Protein AF-A0A257TRI5-F1 (afdb_monomer_lite)

Secondary structure (DSSP, 8-state):
--HHHHHHHHHHHHHHHHHHHHHSS-HHHHHHHHHHHHHHHHHHHHHHHHHHHTT---HHHHHHHHHHHHHHHHHHHHHHHHTTSS-HHHHHHHHT-

Sequence (97 aa):
MTLPNQLTILRILLTPIFVALFISERLILKQVSVLVFAIAALTDWYDGWVARKLGKVTRWGIFLDPLADKVLTSAAFIAFAWLGLVQWWMVWVIVVR

Radius of gyration: 14.69 Å; chains: 1; bounding box: 34×18×42 Å

Structure (mmCIF, N/CA/C/O backbone):
data_AF-A0A257TRI5-F1
#
_entry.id   AF-A0A257TRI5-F1
#
loop_
_atom_site.group_PDB
_atom_site.id
_atom_site.type_symbol
_atom_site.label_atom_id
_atom_site.label_alt_id
_atom_site.label_comp_id
_atom_site.label_asym_id
_atom_site.label_entity_id
_atom_site.label_seq_id
_atom_site.pdbx_PDB_ins_code
_atom_site.Cartn_x
_atom_site.Cartn_y
_atom_site.Cartn_z
_atom_site.occupancy
_atom_site.B_iso_or_equiv
_atom_site.auth_seq_id
_atom_site.auth_comp_id
_atom_site.auth_asym_id
_atom_site.auth_atom_id
_atom_site.pdbx_PDB_model_num
ATOM 1 N N . MET A 1 1 ? -5.193 11.919 18.911 1.00 52.28 1 MET A N 1
ATOM 2 C CA . MET A 1 1 ? -4.997 10.904 17.852 1.00 52.28 1 MET A CA 1
ATOM 3 C C . MET A 1 1 ? -4.796 9.558 18.522 1.00 52.28 1 MET A C 1
ATOM 5 O O . MET A 1 1 ? -4.086 9.506 19.518 1.00 52.28 1 MET A O 1
ATOM 9 N N . THR A 1 2 ? -5.475 8.507 18.072 1.00 66.56 2 THR A N 1
ATOM 10 C CA . THR A 1 2 ? -5.310 7.154 18.624 1.00 66.56 2 THR A CA 1
ATOM 11 C C . THR A 1 2 ? -4.125 6.457 17.939 1.00 66.56 2 THR A C 1
ATOM 13 O O . THR A 1 2 ? -3.831 6.759 16.784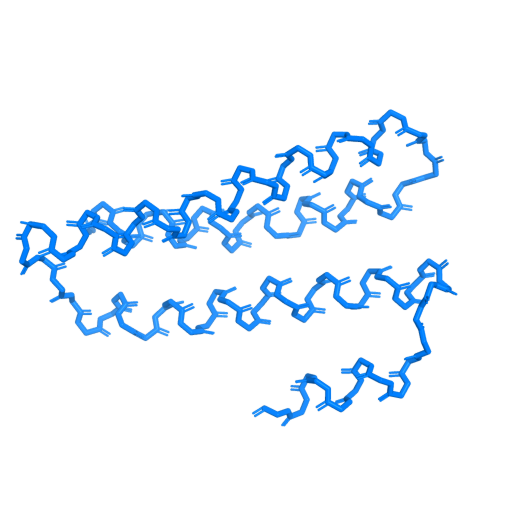 1.00 66.56 2 THR A O 1
ATOM 16 N N . LEU A 1 3 ? -3.442 5.541 18.640 1.00 67.06 3 LEU A N 1
ATOM 17 C CA . LEU A 1 3 ? -2.326 4.750 18.086 1.00 67.06 3 LEU A CA 1
ATOM 18 C C . LEU A 1 3 ? -2.652 4.088 16.726 1.00 67.06 3 LEU A C 1
ATOM 20 O O . LEU A 1 3 ? -1.814 4.177 15.835 1.00 67.06 3 LEU A O 1
ATOM 24 N N . PRO A 1 4 ? -3.859 3.523 16.503 1.00 65.12 4 PRO A N 1
ATOM 25 C CA . PRO A 1 4 ? -4.234 2.963 15.205 1.00 65.12 4 PRO A CA 1
ATOM 26 C C . PRO A 1 4 ? -4.221 3.999 14.077 1.00 65.12 4 PRO A C 1
ATOM 28 O O . PRO A 1 4 ? -3.612 3.763 13.048 1.00 65.12 4 PRO A O 1
ATOM 31 N N . ASN A 1 5 ? -4.768 5.203 14.299 1.00 68.69 5 ASN A N 1
ATOM 32 C CA . ASN A 1 5 ? -4.772 6.253 13.271 1.00 68.69 5 ASN A CA 1
ATOM 33 C C . ASN A 1 5 ? -3.359 6.678 12.846 1.00 68.69 5 ASN A C 1
ATOM 35 O O . ASN A 1 5 ? -3.153 7.044 11.693 1.00 68.69 5 ASN A O 1
ATOM 39 N N . GLN A 1 6 ? -2.393 6.683 13.769 1.00 73.88 6 GLN A N 1
ATOM 40 C CA . GLN A 1 6 ? -1.006 7.023 13.435 1.00 73.88 6 GLN A CA 1
ATOM 41 C C . GLN A 1 6 ? -0.364 5.950 12.549 1.00 73.88 6 GLN A C 1
ATOM 43 O O . GLN A 1 6 ? 0.376 6.291 11.630 1.00 73.88 6 GLN A O 1
ATOM 48 N N . LEU A 1 7 ? -0.689 4.678 12.788 1.00 71.00 7 LEU A N 1
ATOM 49 C CA . LEU A 1 7 ? -0.222 3.539 11.997 1.00 71.00 7 LEU A CA 1
ATOM 50 C C . LEU A 1 7 ? -0.845 3.544 10.590 1.00 71.00 7 LEU A C 1
ATOM 52 O O . LEU A 1 7 ? -0.126 3.380 9.604 1.00 71.00 7 LEU A O 1
ATOM 56 N N . THR A 1 8 ? -2.135 3.872 10.467 1.00 74.94 8 THR A N 1
ATOM 57 C CA . THR A 1 8 ? -2.801 4.033 9.165 1.00 74.94 8 THR A CA 1
ATOM 58 C C . THR A 1 8 ? -2.200 5.190 8.352 1.00 74.94 8 THR A C 1
ATOM 60 O O . THR A 1 8 ? -1.923 5.041 7.163 1.00 74.94 8 THR A O 1
ATOM 63 N N . ILE A 1 9 ? -1.921 6.340 8.985 1.00 76.38 9 ILE A N 1
ATOM 64 C CA . ILE A 1 9 ? -1.257 7.483 8.327 1.00 76.38 9 ILE A CA 1
ATOM 65 C C . ILE A 1 9 ? 0.165 7.113 7.893 1.00 76.38 9 ILE A C 1
ATOM 67 O O . ILE A 1 9 ? 0.571 7.435 6.776 1.00 76.38 9 ILE A O 1
ATOM 71 N N . LEU A 1 10 ? 0.911 6.409 8.750 1.00 80.25 10 LEU A N 1
ATOM 72 C CA . LEU A 1 10 ? 2.246 5.919 8.421 1.00 80.25 10 LEU A CA 1
ATOM 73 C C . LEU A 1 10 ? 2.208 5.027 7.174 1.00 80.25 10 LEU A C 1
ATOM 75 O O . LEU A 1 10 ? 3.038 5.191 6.288 1.00 80.25 10 LEU A O 1
ATOM 79 N N . ARG A 1 11 ? 1.216 4.139 7.058 1.00 78.88 11 ARG A N 1
ATOM 80 C CA . ARG A 1 11 ? 1.029 3.255 5.897 1.00 78.88 11 ARG A CA 1
ATOM 81 C C . ARG A 1 11 ? 0.785 4.027 4.603 1.00 78.88 11 ARG A C 1
ATOM 83 O O . ARG A 1 11 ? 1.417 3.742 3.584 1.00 78.88 11 ARG A O 1
ATOM 90 N N . ILE A 1 12 ? -0.083 5.037 4.652 1.00 80.31 12 ILE A N 1
ATOM 91 C CA . ILE A 1 12 ? -0.342 5.926 3.512 1.00 80.31 12 ILE A CA 1
ATOM 92 C C . ILE A 1 12 ? 0.951 6.633 3.088 1.00 80.31 12 ILE A C 1
ATOM 94 O O . ILE A 1 12 ? 1.199 6.767 1.895 1.00 80.31 12 ILE A O 1
ATOM 98 N N . LEU A 1 13 ? 1.804 7.026 4.040 1.00 82.75 13 LEU A N 1
ATOM 99 C CA . LEU A 1 13 ? 3.091 7.666 3.756 1.00 82.75 13 LEU A CA 1
ATOM 100 C C . LEU A 1 13 ? 4.156 6.684 3.230 1.00 82.75 13 LEU A C 1
ATOM 102 O O . LEU A 1 13 ? 4.957 7.039 2.368 1.00 82.75 13 LEU A O 1
ATOM 106 N N . LEU A 1 14 ? 4.162 5.444 3.726 1.00 81.12 14 LEU A N 1
ATOM 107 C CA . LEU A 1 14 ? 5.074 4.380 3.295 1.00 81.12 14 LEU A CA 1
ATOM 108 C C . LEU A 1 14 ? 4.744 3.862 1.891 1.00 81.12 14 LEU A C 1
ATOM 110 O O . LEU A 1 14 ? 5.642 3.419 1.182 1.00 81.12 14 LEU A O 1
ATOM 114 N N . THR A 1 15 ? 3.484 3.952 1.467 1.00 83.62 15 THR A N 1
ATOM 115 C CA . THR A 1 15 ? 3.023 3.513 0.141 1.00 83.62 15 THR A CA 1
ATOM 116 C C . THR A 1 15 ? 3.774 4.188 -1.025 1.00 83.62 15 THR A C 1
ATOM 118 O O . THR A 1 15 ? 4.350 3.471 -1.846 1.00 83.62 15 THR A O 1
ATOM 121 N N . PRO A 1 16 ? 3.843 5.531 -1.138 1.00 82.25 16 PRO A N 1
ATOM 122 C CA . PRO A 1 16 ? 4.597 6.184 -2.207 1.00 82.25 16 PRO A CA 1
ATOM 123 C C . PRO A 1 16 ? 6.106 5.935 -2.099 1.00 82.25 16 PRO A C 1
ATOM 125 O O . PRO A 1 16 ? 6.773 5.841 -3.125 1.00 82.25 16 PRO A O 1
ATOM 128 N N . ILE A 1 17 ? 6.645 5.766 -0.884 1.00 84.94 17 ILE A N 1
ATOM 129 C CA . ILE A 1 17 ? 8.056 5.401 -0.673 1.00 84.94 17 ILE A CA 1
ATOM 130 C C . ILE A 1 17 ? 8.330 4.009 -1.250 1.00 84.94 17 ILE A C 1
ATOM 132 O O . ILE A 1 17 ? 9.297 3.826 -1.987 1.00 84.94 17 ILE A O 1
ATOM 136 N N . PHE A 1 18 ? 7.458 3.040 -0.968 1.00 86.06 18 PHE A N 1
ATOM 137 C CA . PHE A 1 18 ? 7.520 1.704 -1.551 1.00 86.06 18 PHE A CA 1
ATOM 138 C C . PHE A 1 18 ? 7.512 1.765 -3.084 1.00 86.06 18 PHE A C 1
ATOM 140 O O . PHE A 1 18 ? 8.405 1.198 -3.709 1.00 86.06 18 PHE A O 1
ATOM 147 N N . VAL A 1 19 ? 6.565 2.493 -3.686 1.00 84.88 19 VAL A N 1
ATOM 148 C CA . VAL A 1 19 ? 6.468 2.617 -5.150 1.00 84.88 19 VAL A CA 1
ATOM 149 C C . VAL A 1 19 ? 7.723 3.254 -5.746 1.00 84.88 19 VAL A C 1
ATOM 151 O O . VAL A 1 19 ? 8.268 2.735 -6.719 1.00 84.88 19 VAL A O 1
ATOM 154 N N . ALA A 1 20 ? 8.222 4.335 -5.145 1.00 84.69 20 ALA A N 1
ATOM 155 C CA . ALA A 1 20 ? 9.431 5.011 -5.607 1.00 84.69 20 ALA A CA 1
ATOM 156 C C . ALA A 1 20 ? 10.663 4.089 -5.565 1.00 84.69 20 ALA A C 1
ATOM 158 O O . ALA A 1 20 ? 11.467 4.079 -6.497 1.00 84.69 20 ALA A O 1
ATOM 159 N N . LEU A 1 21 ? 10.794 3.281 -4.508 1.00 84.69 21 LEU A N 1
ATOM 160 C CA . LEU A 1 21 ? 11.873 2.301 -4.381 1.00 84.69 21 LEU A CA 1
ATOM 161 C C . LEU A 1 21 ? 11.715 1.136 -5.368 1.00 84.69 21 LEU A C 1
ATOM 163 O O . LEU A 1 21 ? 12.706 0.684 -5.940 1.00 84.69 21 LEU A O 1
ATOM 167 N N . PHE A 1 22 ? 10.485 0.669 -5.589 1.00 84.38 22 PHE A N 1
ATOM 168 C CA . PHE A 1 22 ? 10.190 -0.486 -6.437 1.00 84.38 22 PHE A CA 1
ATOM 169 C C . PHE A 1 22 ? 10.373 -0.199 -7.935 1.00 84.38 22 PHE A C 1
ATOM 171 O O . PHE A 1 22 ? 10.846 -1.063 -8.675 1.00 84.38 22 PHE A O 1
ATOM 178 N N . ILE A 1 23 ? 10.063 1.025 -8.380 1.00 84.31 23 ILE A N 1
ATOM 179 C CA . ILE A 1 23 ? 10.276 1.468 -9.770 1.00 84.31 23 ILE A CA 1
ATOM 180 C C . ILE A 1 23 ? 11.771 1.637 -10.091 1.00 84.31 23 ILE A C 1
ATOM 182 O O . ILE A 1 23 ? 12.161 1.612 -11.257 1.00 84.31 23 ILE A O 1
ATOM 186 N N . SER A 1 24 ? 12.633 1.770 -9.081 1.00 85.44 24 SER A N 1
ATOM 187 C CA . SER A 1 24 ? 14.066 1.945 -9.304 1.00 85.44 24 SER A CA 1
ATOM 188 C C . SER A 1 24 ? 14.704 0.747 -10.019 1.00 85.44 24 SER A C 1
ATOM 190 O O . SER A 1 24 ? 14.420 -0.409 -9.712 1.00 85.44 24 SER A O 1
ATOM 192 N N . GLU A 1 25 ? 15.634 1.006 -10.940 1.00 79.56 25 GLU A N 1
ATOM 193 C CA . GLU A 1 25 ? 16.329 -0.040 -11.706 1.00 79.56 25 GLU A CA 1
ATOM 194 C C . GLU A 1 25 ? 17.343 -0.839 -10.870 1.00 79.56 25 GLU A C 1
ATOM 196 O O . GLU A 1 25 ? 17.728 -1.950 -11.237 1.00 79.56 25 GLU A O 1
ATOM 201 N N . ARG A 1 26 ? 17.770 -0.312 -9.714 1.00 87.56 26 ARG A N 1
ATOM 202 C CA . ARG A 1 26 ? 18.763 -0.978 -8.861 1.00 87.56 26 ARG A CA 1
ATOM 203 C C . ARG A 1 26 ? 18.134 -2.152 -8.112 1.00 87.56 26 ARG A C 1
ATOM 205 O O . ARG A 1 26 ? 17.220 -1.963 -7.312 1.00 87.56 26 ARG A O 1
ATOM 212 N N . LEU A 1 27 ? 18.711 -3.346 -8.267 1.00 85.06 27 LEU A N 1
ATOM 213 C CA . LEU A 1 27 ? 18.253 -4.569 -7.590 1.00 85.06 27 LEU A CA 1
ATOM 214 C C . LEU A 1 27 ? 18.164 -4.412 -6.061 1.00 85.06 27 LEU A C 1
ATOM 216 O O . LEU A 1 27 ? 17.197 -4.862 -5.452 1.00 85.06 27 LEU A O 1
ATOM 220 N N . ILE A 1 28 ? 19.132 -3.716 -5.458 1.00 88.56 28 ILE A N 1
ATOM 221 C CA . ILE A 1 28 ? 19.162 -3.440 -4.013 1.00 88.56 28 ILE A CA 1
ATOM 222 C C . ILE A 1 28 ? 17.925 -2.634 -3.587 1.00 88.56 28 ILE A C 1
ATOM 224 O O . ILE A 1 28 ? 17.290 -2.961 -2.590 1.00 88.56 28 ILE A O 1
ATOM 228 N N . LEU A 1 29 ? 17.537 -1.611 -4.357 1.00 85.31 29 LEU A N 1
ATOM 229 C CA . LE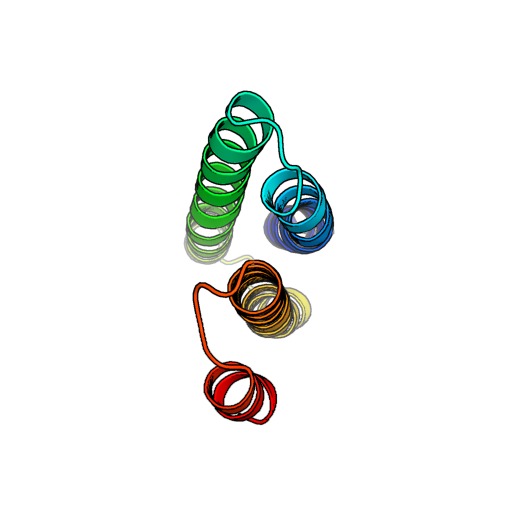U A 1 29 ? 16.376 -0.774 -4.034 1.00 85.31 29 LEU A CA 1
ATOM 230 C C . LEU A 1 29 ? 15.062 -1.549 -4.183 1.00 85.31 29 LEU A C 1
ATOM 232 O O . LEU A 1 29 ? 14.180 -1.414 -3.336 1.00 85.31 29 LEU A O 1
ATOM 236 N N . LYS A 1 30 ? 14.973 -2.452 -5.169 1.00 83.31 30 LYS A N 1
ATOM 237 C CA . LYS A 1 30 ? 13.842 -3.383 -5.286 1.00 83.31 30 LYS A CA 1
ATOM 238 C C . LYS A 1 30 ? 13.751 -4.328 -4.086 1.00 83.31 30 LYS A C 1
ATOM 240 O O . LYS A 1 30 ? 12.667 -4.494 -3.538 1.00 83.31 30 LYS A O 1
ATOM 245 N N . GLN A 1 31 ? 14.858 -4.895 -3.610 1.00 86.69 31 GLN A N 1
ATOM 246 C CA . GLN A 1 31 ? 14.845 -5.741 -2.407 1.00 86.69 31 GLN A CA 1
ATOM 247 C C . GLN A 1 31 ? 14.410 -4.960 -1.159 1.00 86.69 31 GLN A C 1
ATOM 249 O O . GLN A 1 31 ? 13.579 -5.439 -0.387 1.00 86.69 31 GLN A O 1
ATOM 254 N N . VAL A 1 32 ? 14.902 -3.727 -0.997 1.00 87.88 32 VAL A N 1
ATOM 255 C CA . VAL A 1 32 ? 14.482 -2.839 0.098 1.00 87.88 32 VAL A CA 1
ATOM 256 C C . VAL A 1 32 ? 12.992 -2.505 -0.001 1.00 87.88 32 VAL A C 1
ATOM 258 O O . VAL A 1 32 ? 12.312 -2.509 1.020 1.00 87.88 32 VAL A O 1
ATOM 261 N N . SER A 1 33 ? 12.446 -2.286 -1.203 1.00 85.62 33 SER A N 1
ATOM 262 C CA . SER A 1 33 ? 11.007 -2.030 -1.368 1.00 85.62 33 SER A CA 1
ATOM 263 C C . SER A 1 33 ? 10.139 -3.199 -0.893 1.00 85.62 33 SER A C 1
ATOM 265 O O . SER A 1 33 ? 9.125 -2.964 -0.244 1.00 85.62 33 SER A O 1
ATOM 267 N N . VAL A 1 34 ? 10.559 -4.451 -1.112 1.00 84.81 34 VAL A N 1
ATOM 268 C CA . VAL A 1 34 ? 9.840 -5.630 -0.598 1.00 84.81 34 VAL A CA 1
ATOM 269 C C . VAL A 1 34 ? 9.842 -5.632 0.930 1.00 84.81 34 VAL A C 1
ATOM 271 O O . VAL A 1 34 ? 8.824 -5.929 1.551 1.00 84.81 34 VAL A O 1
ATOM 274 N N . LEU A 1 35 ? 10.961 -5.243 1.542 1.00 88.12 35 LEU A N 1
ATOM 275 C CA . LEU A 1 35 ? 11.078 -5.141 2.994 1.00 88.12 35 LEU A CA 1
ATOM 276 C C . LEU A 1 35 ? 10.177 -4.030 3.559 1.00 88.12 35 LEU A C 1
ATOM 278 O O . LEU A 1 35 ? 9.471 -4.247 4.541 1.00 88.12 35 LEU A O 1
ATOM 282 N N . VAL A 1 36 ? 10.138 -2.865 2.903 1.00 85.94 36 VAL A N 1
ATOM 283 C CA . VAL A 1 36 ? 9.237 -1.752 3.255 1.00 85.94 36 VAL A CA 1
ATOM 284 C C . VAL A 1 36 ? 7.773 -2.166 3.113 1.00 85.94 36 VAL A C 1
ATOM 286 O O . VAL A 1 36 ? 6.975 -1.891 4.006 1.00 85.94 36 VAL A O 1
ATOM 289 N N . PHE A 1 37 ? 7.424 -2.867 2.034 1.00 83.88 37 PHE A N 1
ATOM 290 C CA . PHE A 1 37 ? 6.079 -3.394 1.818 1.00 83.88 37 PHE A CA 1
ATOM 291 C C . PHE A 1 37 ? 5.677 -4.389 2.913 1.00 83.88 37 PHE A C 1
ATOM 293 O O . PHE A 1 37 ? 4.590 -4.278 3.475 1.00 83.88 37 PHE A O 1
ATOM 300 N N . ALA A 1 38 ? 6.570 -5.314 3.274 1.00 85.69 38 ALA A N 1
ATOM 301 C CA . ALA A 1 38 ? 6.328 -6.272 4.348 1.00 85.69 38 ALA A CA 1
ATOM 302 C C . ALA A 1 38 ? 6.095 -5.572 5.697 1.00 85.69 38 ALA A C 1
ATOM 304 O O . ALA A 1 38 ? 5.159 -5.918 6.416 1.00 85.69 38 ALA A O 1
ATOM 305 N N . ILE A 1 39 ? 6.894 -4.549 6.022 1.00 85.06 39 ILE A N 1
ATOM 306 C CA . ILE A 1 39 ? 6.703 -3.742 7.235 1.00 85.06 39 ILE A CA 1
ATOM 307 C C . ILE A 1 39 ? 5.352 -3.021 7.189 1.00 85.06 39 ILE A C 1
ATOM 309 O O . ILE A 1 39 ? 4.607 -3.065 8.167 1.00 85.06 39 ILE A O 1
ATOM 313 N N . ALA A 1 40 ? 4.999 -2.398 6.063 1.00 81.25 40 ALA A N 1
ATOM 314 C CA . ALA A 1 40 ? 3.726 -1.696 5.909 1.00 81.25 40 ALA A CA 1
ATOM 315 C C . ALA A 1 40 ? 2.521 -2.637 6.099 1.00 81.25 40 ALA A C 1
ATOM 317 O O . ALA A 1 40 ? 1.586 -2.288 6.818 1.00 81.25 40 ALA A O 1
ATOM 318 N N . ALA A 1 41 ? 2.573 -3.847 5.534 1.00 80.19 41 ALA A N 1
ATOM 319 C CA . ALA A 1 41 ? 1.532 -4.863 5.691 1.00 80.19 41 ALA A CA 1
ATOM 320 C C . ALA A 1 41 ? 1.433 -5.396 7.133 1.00 80.19 41 ALA A C 1
ATOM 322 O O . ALA A 1 41 ? 0.340 -5.562 7.668 1.00 80.19 41 ALA A O 1
ATOM 323 N N . LEU A 1 42 ? 2.567 -5.617 7.807 1.00 82.56 42 LEU A N 1
ATOM 324 C CA . LEU A 1 42 ? 2.572 -6.001 9.225 1.00 82.56 42 LEU A CA 1
ATOM 325 C C . LEU A 1 42 ? 1.986 -4.905 10.123 1.00 82.56 42 LEU A C 1
ATOM 327 O O . LEU A 1 42 ? 1.352 -5.206 11.134 1.00 82.56 42 LEU A O 1
ATOM 331 N N . THR A 1 43 ? 2.181 -3.642 9.745 1.00 79.31 43 THR A N 1
ATOM 332 C CA . THR A 1 43 ? 1.678 -2.481 10.484 1.00 79.31 43 THR A CA 1
ATOM 333 C C . THR A 1 43 ? 0.141 -2.417 10.456 1.00 79.31 43 THR A C 1
ATOM 335 O O . THR A 1 43 ? -0.452 -2.146 11.497 1.00 79.31 43 THR A O 1
ATOM 338 N N . ASP A 1 44 ? -0.491 -2.753 9.323 1.00 75.00 44 ASP A N 1
ATOM 339 C CA . ASP A 1 44 ? -1.956 -2.898 9.175 1.00 75.00 44 ASP A CA 1
ATOM 340 C C . ASP A 1 44 ? -2.526 -4.025 10.045 1.00 75.00 44 ASP A C 1
ATOM 342 O O . ASP A 1 44 ? -3.499 -3.874 10.779 1.00 75.00 44 ASP A O 1
ATOM 346 N N . TRP A 1 45 ? -1.875 -5.186 10.052 1.00 74.00 45 TRP A N 1
ATOM 347 C CA . TRP A 1 45 ? -2.356 -6.259 10.916 1.00 74.00 45 TRP A CA 1
ATOM 348 C C . TRP A 1 45 ? -2.262 -5.877 12.404 1.00 74.00 45 TRP A C 1
ATOM 350 O O . TRP A 1 45 ? -3.154 -6.189 13.206 1.00 74.00 45 TRP A O 1
ATOM 360 N N . TYR A 1 46 ? -1.188 -5.174 12.772 1.00 78.56 46 TYR A N 1
ATOM 361 C CA . TYR A 1 46 ? -0.949 -4.746 14.141 1.00 78.56 46 TYR A CA 1
ATOM 362 C C . TYR A 1 46 ? -1.920 -3.649 14.597 1.00 78.56 46 TYR A C 1
ATOM 364 O O . TYR A 1 46 ? -2.437 -3.737 15.714 1.00 78.56 46 TYR A O 1
ATOM 372 N N . ASP A 1 47 ? -2.221 -2.645 13.769 1.00 72.62 47 ASP A N 1
ATOM 373 C CA . ASP A 1 47 ? -3.140 -1.567 14.150 1.00 72.62 47 ASP A CA 1
ATOM 374 C C . ASP A 1 47 ? -4.581 -2.067 14.358 1.00 72.62 47 ASP A C 1
ATOM 376 O O . ASP A 1 47 ? -5.195 -1.741 15.384 1.00 72.62 47 ASP A O 1
ATOM 380 N N . GLY A 1 48 ? -5.065 -2.972 13.504 1.00 71.25 48 GLY A N 1
ATOM 381 C CA . GLY A 1 48 ? -6.357 -3.636 13.647 1.00 71.25 48 GLY A CA 1
ATOM 382 C C . GLY A 1 48 ? -6.415 -4.592 14.843 1.00 71.25 48 GLY A C 1
ATOM 383 O O . GLY A 1 48 ? -7.465 -4.753 15.480 1.00 71.25 48 GLY A O 1
ATOM 384 N N . TRP A 1 49 ? -5.298 -5.230 15.208 1.00 75.56 49 TRP A N 1
ATOM 385 C CA . TRP A 1 49 ? -5.212 -6.032 16.434 1.00 75.56 49 TRP A CA 1
ATOM 386 C C . TRP A 1 49 ? -5.247 -5.157 17.694 1.00 75.56 49 TRP A C 1
ATOM 388 O O . TRP A 1 49 ? -6.032 -5.421 18.610 1.00 75.56 49 TRP A O 1
ATOM 398 N N . VAL A 1 50 ? -4.462 -4.076 17.727 1.00 74.56 50 VAL A N 1
ATOM 399 C CA . VAL A 1 50 ? -4.411 -3.124 18.848 1.00 74.56 50 VAL A CA 1
ATOM 400 C C . VAL A 1 50 ? -5.756 -2.419 19.038 1.00 74.56 50 VAL A C 1
ATOM 402 O O . VAL A 1 50 ? -6.225 -2.296 20.173 1.00 74.56 50 VAL A O 1
ATOM 405 N N . ALA A 1 51 ? -6.414 -1.999 17.954 1.00 71.69 51 ALA A N 1
ATOM 406 C CA . ALA A 1 51 ? -7.727 -1.359 18.002 1.00 71.69 51 ALA A CA 1
ATOM 407 C C . ALA A 1 51 ? -8.796 -2.277 18.616 1.00 71.69 51 ALA A C 1
ATOM 409 O O . ALA A 1 51 ? -9.556 -1.835 19.483 1.00 71.69 51 ALA A O 1
ATOM 410 N N . ARG A 1 52 ? -8.812 -3.561 18.224 1.00 74.94 52 ARG A N 1
ATOM 411 C CA . ARG A 1 52 ? -9.726 -4.576 18.775 1.00 74.94 52 ARG A CA 1
ATOM 412 C C . ARG A 1 52 ? -9.435 -4.878 20.241 1.00 74.94 52 ARG A C 1
ATOM 414 O O . ARG A 1 52 ? -10.359 -4.922 21.045 1.00 74.94 52 ARG A O 1
ATOM 421 N N . LYS A 1 53 ? -8.159 -5.036 20.604 1.00 74.00 53 LYS A N 1
ATOM 422 C CA . LYS A 1 53 ? -7.751 -5.386 21.972 1.00 74.00 53 LYS A CA 1
ATOM 423 C C . LYS A 1 53 ? -7.991 -4.258 22.978 1.00 74.00 53 LYS A C 1
ATOM 425 O O . LYS A 1 53 ? -8.332 -4.528 24.123 1.00 74.00 53 LYS A O 1
ATOM 430 N N . LEU A 1 54 ? -7.814 -3.002 22.566 1.00 73.12 54 LEU A N 1
ATOM 431 C CA . LEU A 1 54 ? -8.000 -1.836 23.437 1.00 73.12 54 LEU A CA 1
ATOM 432 C C . LEU A 1 54 ? -9.441 -1.304 23.453 1.00 73.12 54 LEU A C 1
ATOM 434 O O . LEU A 1 54 ? -9.703 -0.334 24.160 1.00 73.12 54 LEU A O 1
ATOM 438 N N . GLY A 1 55 ? -10.353 -1.862 22.645 1.00 65.88 55 GLY A N 1
ATOM 439 C CA . GLY A 1 55 ? -11.714 -1.334 22.480 1.00 65.88 55 GLY A CA 1
ATOM 440 C C . GLY A 1 55 ? -11.756 0.097 21.921 1.00 65.88 55 GLY A C 1
ATOM 441 O O . GLY A 1 55 ? -12.789 0.758 21.974 1.00 65.88 55 GLY A O 1
ATOM 442 N N . LYS A 1 56 ? -10.635 0.601 21.385 1.00 66.12 56 LYS A N 1
ATOM 443 C CA . LYS A 1 56 ? -10.471 1.975 20.879 1.00 66.12 56 LYS A CA 1
ATOM 444 C C . LYS A 1 56 ? -10.775 2.048 19.387 1.00 66.12 56 LYS A C 1
ATOM 446 O O . LYS A 1 56 ? -9.997 2.594 18.603 1.00 66.12 56 LYS A O 1
ATOM 451 N N . VAL A 1 57 ? -11.915 1.488 19.002 1.00 67.75 57 VAL A N 1
ATOM 452 C CA . VAL A 1 57 ? -12.423 1.576 17.636 1.00 67.75 57 VAL A CA 1
ATOM 453 C C . VAL A 1 57 ? -13.034 2.962 17.455 1.00 67.75 57 VAL A C 1
ATOM 455 O O . VAL A 1 57 ? -13.991 3.330 18.132 1.00 67.75 57 VAL A O 1
ATOM 458 N N . THR A 1 58 ? -12.457 3.766 16.565 1.00 73.81 58 THR A N 1
ATOM 459 C CA . THR A 1 58 ? -12.971 5.108 16.260 1.00 73.81 58 THR A CA 1
ATOM 460 C C . THR A 1 58 ? -13.632 5.104 14.888 1.00 73.81 58 THR A C 1
ATOM 462 O O . THR A 1 58 ? -13.162 4.414 13.986 1.00 73.81 58 THR A O 1
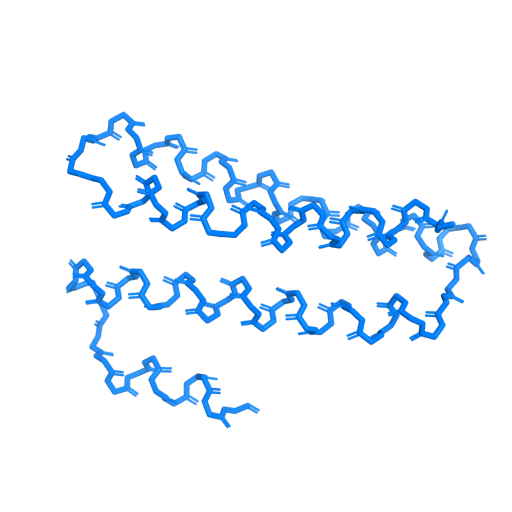ATOM 465 N N . ARG A 1 59 ? -14.693 5.905 14.697 1.00 75.31 59 ARG A N 1
ATOM 466 C CA . ARG A 1 59 ? -15.322 6.082 13.371 1.00 75.31 59 ARG A CA 1
ATOM 467 C C . ARG A 1 59 ? -14.314 6.519 12.303 1.00 75.31 59 ARG A C 1
ATOM 469 O O . ARG A 1 59 ? -14.419 6.093 11.162 1.00 75.31 59 ARG A O 1
ATOM 476 N N . TRP A 1 60 ? -13.327 7.326 12.693 1.00 70.06 60 TRP A N 1
ATOM 477 C CA . TRP A 1 60 ? -12.247 7.765 11.813 1.00 70.06 60 TRP A CA 1
ATOM 478 C C . TRP A 1 60 ? -11.317 6.626 11.398 1.00 70.06 60 TRP A C 1
ATOM 480 O O . TRP A 1 60 ? -11.032 6.504 10.215 1.00 70.06 60 TRP A O 1
ATOM 490 N N . GLY A 1 61 ? -10.887 5.773 12.331 1.00 70.88 61 GLY A N 1
ATOM 491 C CA . GLY A 1 61 ? -10.047 4.613 12.011 1.00 70.88 61 GLY A CA 1
ATOM 492 C C . GLY A 1 61 ? -10.750 3.624 11.080 1.00 70.88 61 GLY A C 1
ATOM 493 O O . GLY A 1 61 ? -10.169 3.214 10.085 1.00 70.88 61 GLY A O 1
ATOM 494 N N . ILE A 1 62 ? -12.037 3.341 11.328 1.00 74.06 62 ILE A N 1
ATOM 495 C CA . ILE A 1 62 ? -12.852 2.474 10.454 1.00 74.06 62 ILE A CA 1
ATOM 496 C C . ILE A 1 62 ? -12.934 3.025 9.021 1.00 74.06 62 ILE A C 1
ATOM 498 O O . ILE A 1 62 ? -13.014 2.254 8.073 1.00 74.06 62 ILE A O 1
ATOM 502 N N . PHE A 1 63 ? -12.939 4.348 8.851 1.00 80.12 63 PHE A N 1
ATOM 503 C CA . PHE A 1 63 ? -12.959 4.974 7.529 1.00 80.12 63 PHE A CA 1
ATOM 504 C C . PHE A 1 63 ? -11.573 5.008 6.866 1.00 80.12 63 PHE A C 1
ATOM 506 O O . PHE A 1 63 ? -11.463 4.837 5.653 1.00 80.12 63 PHE A O 1
ATOM 513 N N . LEU A 1 64 ? -10.517 5.236 7.650 1.00 76.81 64 LEU A N 1
ATOM 514 C CA . LEU A 1 64 ? -9.149 5.345 7.148 1.00 76.81 64 LEU A CA 1
ATOM 515 C C . LEU A 1 64 ? -8.553 3.994 6.742 1.00 76.81 64 LEU A C 1
ATOM 517 O O . LEU A 1 64 ? -7.769 3.974 5.800 1.00 76.81 64 LEU A O 1
ATOM 521 N N . ASP A 1 65 ? -8.923 2.892 7.395 1.00 76.69 65 ASP A N 1
ATOM 522 C CA . ASP A 1 65 ? -8.400 1.556 7.066 1.00 76.69 65 ASP A CA 1
ATOM 523 C C . ASP A 1 65 ? -8.703 1.137 5.614 1.00 76.69 65 ASP A C 1
ATOM 525 O O . ASP A 1 65 ? -7.759 0.886 4.863 1.00 76.69 65 ASP A O 1
ATOM 529 N N . PRO A 1 66 ? -9.970 1.148 5.143 1.00 78.06 66 PRO A N 1
ATOM 530 C CA . PRO A 1 66 ? -10.292 0.833 3.751 1.00 78.06 66 PRO A CA 1
ATOM 531 C C . PRO A 1 66 ? -9.659 1.812 2.758 1.00 78.06 66 PRO A C 1
ATOM 533 O O . PRO A 1 66 ? -9.328 1.436 1.635 1.00 78.06 66 PRO A O 1
ATOM 536 N N . LEU A 1 67 ? -9.497 3.079 3.157 1.00 81.25 67 LEU A N 1
ATOM 537 C CA . LEU A 1 67 ? -8.849 4.094 2.329 1.00 81.25 67 LEU A CA 1
ATOM 538 C C . LEU A 1 67 ? -7.359 3.775 2.150 1.00 81.25 67 LEU A C 1
ATOM 540 O O . LEU A 1 67 ? -6.859 3.786 1.028 1.00 81.25 67 LEU A O 1
ATOM 544 N N . ALA A 1 68 ? -6.660 3.474 3.244 1.00 80.44 68 ALA A N 1
ATOM 545 C CA . ALA A 1 68 ? -5.249 3.118 3.223 1.00 80.44 68 ALA A CA 1
ATOM 546 C C . ALA A 1 68 ? -5.008 1.818 2.452 1.00 80.44 68 ALA A C 1
ATOM 548 O O . ALA A 1 68 ? -4.054 1.748 1.678 1.00 80.44 68 ALA A O 1
ATOM 549 N N . ASP A 1 69 ? -5.890 0.828 2.604 1.00 80.81 69 ASP A N 1
ATOM 550 C CA . ASP A 1 69 ? -5.817 -0.429 1.861 1.00 80.81 69 ASP A CA 1
ATOM 551 C C . ASP A 1 69 ? -5.999 -0.212 0.349 1.00 80.81 69 ASP A C 1
ATOM 553 O O . ASP A 1 69 ? -5.168 -0.652 -0.451 1.00 80.81 69 ASP A O 1
ATOM 557 N N . LYS A 1 70 ? -7.005 0.575 -0.067 1.00 83.88 70 LYS A N 1
ATOM 558 C CA . LYS A 1 70 ? -7.187 0.945 -1.484 1.00 83.88 70 LYS A CA 1
ATOM 559 C C . LYS A 1 70 ? -5.990 1.708 -2.045 1.00 83.88 70 LYS A C 1
ATOM 561 O O . LYS A 1 70 ? -5.602 1.464 -3.186 1.00 83.88 70 LYS A O 1
ATOM 566 N N . VAL A 1 71 ? -5.395 2.617 -1.272 1.00 85.12 71 VAL A N 1
ATOM 567 C CA . VAL A 1 71 ? -4.214 3.382 -1.702 1.00 85.12 71 VAL A CA 1
ATOM 568 C C . VAL A 1 71 ? -3.006 2.462 -1.879 1.00 85.12 71 VAL A C 1
ATOM 570 O O . VAL A 1 71 ? -2.367 2.514 -2.928 1.00 85.12 71 VAL A O 1
ATOM 573 N N . LEU A 1 72 ? -2.719 1.592 -0.905 1.00 82.94 72 LEU A N 1
ATOM 574 C CA . LEU A 1 72 ? -1.589 0.66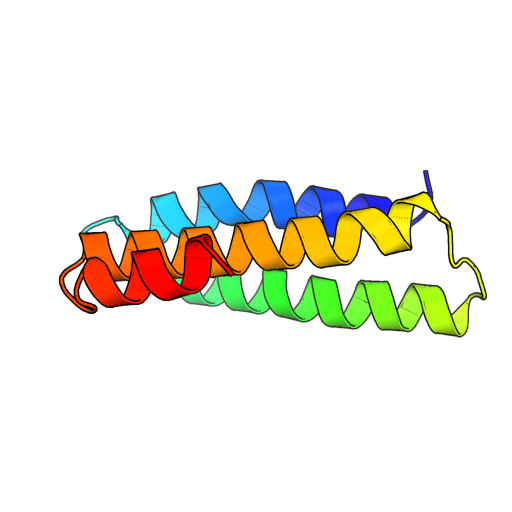2 -0.957 1.00 82.94 72 LEU A CA 1
ATOM 575 C C . LEU A 1 72 ? -1.711 -0.313 -2.132 1.00 82.94 72 LEU A C 1
ATOM 577 O O . LEU A 1 72 ? -0.781 -0.444 -2.930 1.00 82.94 72 LEU A O 1
ATOM 581 N N . THR A 1 73 ? -2.864 -0.971 -2.257 1.00 84.50 73 THR A N 1
ATOM 582 C CA . THR A 1 73 ? -3.113 -1.960 -3.313 1.00 84.50 73 THR A CA 1
ATOM 583 C C . THR A 1 73 ? -3.080 -1.317 -4.697 1.00 84.50 73 THR A C 1
ATOM 585 O O . THR A 1 73 ? -2.345 -1.788 -5.566 1.00 84.50 73 THR A O 1
ATOM 588 N N . SER A 1 74 ? -3.782 -0.198 -4.901 1.00 86.69 74 SER A N 1
ATOM 589 C CA . SER A 1 74 ? -3.784 0.517 -6.186 1.00 86.69 74 SER A CA 1
ATOM 590 C C . SER A 1 74 ? -2.381 0.971 -6.585 1.00 86.69 74 SER A C 1
ATOM 592 O O . SER A 1 74 ? -1.961 0.759 -7.721 1.00 86.69 74 SER A O 1
ATOM 594 N N . ALA A 1 75 ? -1.625 1.548 -5.648 1.00 85.94 75 ALA A N 1
ATOM 595 C CA . ALA A 1 75 ? -0.266 2.014 -5.897 1.00 85.94 75 ALA A CA 1
ATOM 596 C C . ALA A 1 75 ? 0.684 0.859 -6.262 1.00 85.94 75 ALA A C 1
ATOM 598 O O . ALA A 1 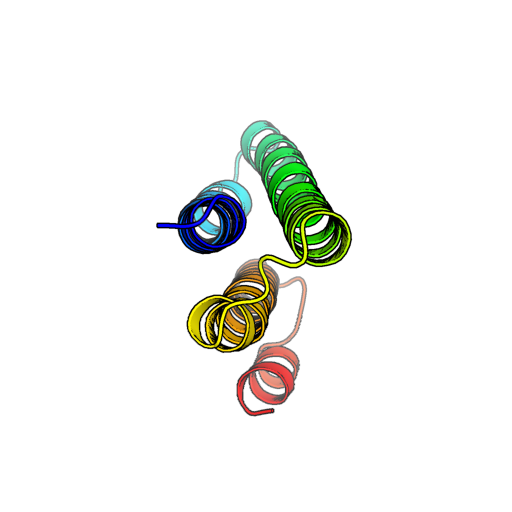75 ? 1.483 0.993 -7.191 1.00 85.94 75 ALA A O 1
ATOM 599 N N . ALA A 1 76 ? 0.560 -0.295 -5.598 1.00 84.81 76 ALA A N 1
ATOM 600 C CA . ALA A 1 76 ? 1.332 -1.490 -5.929 1.00 84.81 76 ALA A CA 1
ATOM 601 C C . ALA A 1 76 ? 1.012 -2.020 -7.336 1.00 84.81 76 ALA A C 1
ATOM 603 O O . ALA A 1 76 ? 1.927 -2.291 -8.114 1.00 84.81 76 ALA A O 1
ATOM 604 N N . PHE A 1 77 ? -0.270 -2.110 -7.703 1.00 87.06 77 PHE A N 1
ATOM 605 C CA . PHE A 1 77 ? -0.676 -2.554 -9.040 1.00 87.06 77 PHE A CA 1
ATOM 606 C C . PHE A 1 77 ? -0.220 -1.598 -10.145 1.00 87.06 77 PHE A C 1
ATOM 608 O O . PHE A 1 77 ? 0.272 -2.056 -11.177 1.00 87.06 77 PHE A O 1
ATOM 615 N N . ILE A 1 78 ? -0.314 -0.284 -9.922 1.00 86.94 78 ILE A N 1
ATOM 616 C CA . ILE A 1 78 ? 0.211 0.722 -10.855 1.00 86.94 78 ILE A CA 1
ATOM 617 C C . ILE A 1 78 ? 1.721 0.538 -11.040 1.00 86.94 78 ILE A C 1
ATOM 619 O O . ILE A 1 78 ? 2.204 0.540 -12.171 1.00 86.94 78 ILE A O 1
ATOM 623 N N . ALA A 1 79 ? 2.467 0.316 -9.954 1.00 85.75 79 ALA A N 1
ATOM 624 C CA . ALA A 1 79 ? 3.905 0.085 -10.032 1.00 85.75 79 ALA A CA 1
ATOM 625 C C . ALA A 1 79 ? 4.249 -1.210 -10.798 1.00 85.75 79 ALA A C 1
ATOM 627 O O . ALA A 1 79 ? 5.178 -1.221 -11.604 1.00 85.75 79 ALA A O 1
ATOM 628 N N . PHE A 1 80 ? 3.473 -2.286 -10.617 1.00 85.69 80 PHE A N 1
ATOM 629 C CA . PHE A 1 80 ? 3.636 -3.518 -11.396 1.00 85.69 80 PHE A CA 1
ATOM 630 C C . PHE A 1 80 ? 3.352 -3.326 -12.890 1.00 85.69 80 PHE A C 1
ATOM 632 O O . PHE A 1 80 ? 4.099 -3.852 -13.718 1.00 85.69 80 PHE A O 1
ATOM 639 N N . ALA A 1 81 ? 2.312 -2.568 -13.249 1.00 87.69 81 ALA A N 1
ATOM 640 C CA . ALA A 1 81 ? 2.027 -2.259 -14.648 1.00 87.69 81 ALA A CA 1
ATOM 641 C C . ALA A 1 81 ? 3.098 -1.366 -15.278 1.00 87.69 81 ALA A C 1
ATOM 643 O O . ALA A 1 81 ? 3.480 -1.586 -16.427 1.00 87.69 81 ALA A O 1
ATOM 644 N N . TRP A 1 82 ? 3.648 -0.422 -14.511 1.00 85.31 82 TRP A N 1
ATOM 645 C CA . TRP A 1 82 ? 4.767 0.409 -14.951 1.00 85.31 82 TRP A CA 1
ATOM 646 C C . TRP A 1 82 ? 6.020 -0.414 -15.270 1.00 85.31 82 TRP A C 1
ATOM 648 O O . TRP A 1 82 ? 6.706 -0.152 -16.253 1.00 85.31 82 TRP A O 1
ATOM 658 N N . LEU A 1 83 ? 6.296 -1.451 -14.476 1.00 84.44 83 LEU A N 1
ATOM 659 C CA . LEU A 1 83 ? 7.396 -2.390 -14.719 1.00 84.44 83 LEU A CA 1
ATOM 660 C C . LEU A 1 83 ? 7.100 -3.426 -15.818 1.00 84.44 83 LEU A C 1
ATOM 662 O O . LEU A 1 83 ? 7.935 -4.293 -16.068 1.00 84.44 83 LEU A O 1
ATOM 666 N N . GLY A 1 84 ? 5.925 -3.378 -16.452 1.00 85.25 84 GLY A N 1
ATOM 667 C CA . GLY A 1 84 ? 5.523 -4.326 -17.493 1.00 85.25 84 GLY A CA 1
ATOM 668 C C . GLY A 1 84 ? 5.209 -5.736 -16.982 1.00 85.25 84 GLY A C 1
ATOM 669 O O . GLY A 1 84 ? 5.093 -6.659 -17.782 1.00 85.25 84 GLY A O 1
ATOM 670 N N . LEU A 1 85 ? 5.064 -5.919 -15.664 1.00 86.00 85 LEU A N 1
ATOM 671 C CA . LEU A 1 85 ? 4.750 -7.217 -15.053 1.00 86.00 85 LEU A CA 1
ATOM 672 C C . LEU A 1 85 ? 3.260 -7.567 -15.165 1.00 86.00 85 LEU A C 1
ATOM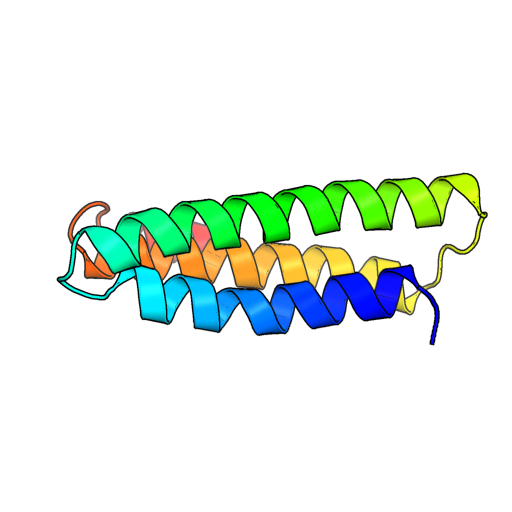 674 O O . LEU A 1 85 ? 2.897 -8.741 -15.156 1.00 86.00 85 LEU A O 1
ATOM 678 N N . VAL A 1 86 ? 2.396 -6.553 -15.261 1.00 88.19 86 VAL A N 1
ATOM 679 C CA . VAL A 1 86 ? 0.935 -6.690 -15.353 1.00 88.19 86 VAL A CA 1
ATOM 680 C C . VAL A 1 86 ? 0.408 -5.765 -16.452 1.00 88.19 86 VAL A C 1
ATOM 682 O O . VAL A 1 86 ? 0.926 -4.670 -16.654 1.00 88.19 86 VAL A O 1
ATOM 685 N N . GLN A 1 87 ? -0.632 -6.181 -17.176 1.00 88.25 87 GLN A N 1
ATOM 686 C CA . GLN A 1 87 ? -1.244 -5.337 -18.204 1.00 88.25 87 GLN A CA 1
ATOM 687 C C . GLN A 1 87 ? -2.120 -4.241 -17.577 1.00 88.25 87 GLN A C 1
ATOM 689 O O . GLN A 1 87 ? -2.880 -4.492 -16.642 1.00 88.25 87 GLN A O 1
ATOM 694 N N . TRP A 1 88 ? -2.069 -3.030 -18.139 1.00 87.75 88 TRP A N 1
ATOM 695 C CA . TRP A 1 88 ? -2.783 -1.856 -17.618 1.00 87.75 88 TRP A CA 1
ATOM 696 C C . TRP A 1 88 ? -4.293 -2.062 -17.454 1.00 87.75 88 TRP A C 1
ATOM 698 O O . TRP A 1 88 ? -4.872 -1.544 -16.503 1.00 87.75 88 TRP A O 1
ATOM 708 N N . TRP A 1 89 ? -4.940 -2.850 -18.320 1.00 90.06 89 TRP A N 1
ATOM 709 C CA . TRP A 1 89 ? -6.376 -3.125 -18.199 1.00 90.06 89 TRP A CA 1
ATOM 710 C C . TRP A 1 89 ? -6.729 -3.848 -16.889 1.00 90.06 89 TRP A C 1
ATOM 712 O O . TRP A 1 89 ? -7.776 -3.570 -16.314 1.00 90.06 89 TRP A O 1
ATOM 722 N N . MET A 1 90 ? -5.847 -4.717 -16.374 1.00 86.81 90 MET A N 1
ATOM 723 C CA . MET A 1 90 ? -6.065 -5.422 -15.104 1.00 86.81 90 MET A CA 1
ATOM 724 C C . MET A 1 90 ? -6.024 -4.443 -13.929 1.00 86.81 90 MET A C 1
ATOM 726 O O . MET A 1 90 ? -6.839 -4.536 -13.015 1.00 86.81 90 MET A O 1
ATOM 730 N N . VAL A 1 91 ? -5.111 -3.469 -13.980 1.00 86.50 91 VAL A N 1
ATOM 731 C CA . VAL A 1 91 ? -5.003 -2.413 -12.964 1.00 86.50 91 VAL A CA 1
ATOM 732 C C . VAL A 1 91 ? -6.254 -1.541 -12.961 1.00 86.50 91 VAL A C 1
ATOM 734 O O . VAL A 1 91 ? -6.815 -1.291 -11.898 1.00 86.50 91 VAL A O 1
ATOM 737 N N . TRP A 1 92 ? -6.747 -1.144 -14.139 1.00 86.38 92 TRP A N 1
ATOM 738 C CA . TRP A 1 92 ? -7.975 -0.354 -14.254 1.00 86.38 92 TRP A CA 1
ATOM 739 C C . TRP A 1 92 ? -9.193 -1.052 -13.642 1.00 86.38 92 TRP A C 1
ATOM 741 O O . TRP A 1 92 ? -9.968 -0.408 -12.941 1.00 86.38 92 TRP A O 1
ATOM 751 N N . VAL A 1 93 ? -9.334 -2.368 -13.833 1.00 87.00 93 VAL A N 1
ATOM 752 C CA . VAL A 1 93 ? -10.429 -3.151 -13.229 1.00 87.00 93 VAL A CA 1
ATOM 753 C C . VAL A 1 93 ? -10.381 -3.118 -11.697 1.00 87.00 93 VAL A C 1
ATOM 755 O O . VAL A 1 93 ? -11.428 -3.076 -11.055 1.00 87.00 93 VAL A O 1
ATOM 758 N N . ILE A 1 94 ? -9.185 -3.127 -11.104 1.00 84.44 94 ILE A N 1
ATOM 759 C CA . ILE A 1 94 ? -9.008 -3.120 -9.646 1.00 84.44 94 ILE A CA 1
ATOM 760 C C . ILE A 1 94 ? -9.257 -1.723 -9.071 1.00 84.44 94 ILE A C 1
ATOM 762 O O . ILE A 1 94 ? -9.956 -1.597 -8.071 1.00 84.44 94 ILE A O 1
ATOM 766 N N . VAL A 1 95 ? -8.729 -0.679 -9.714 1.00 81.38 95 VAL A N 1
ATOM 767 C CA . VAL A 1 95 ? -8.838 0.712 -9.236 1.00 81.38 95 VAL A CA 1
ATOM 768 C C . VAL A 1 95 ? -10.278 1.234 -9.288 1.00 81.38 95 VAL A C 1
ATOM 770 O O . VAL A 1 95 ? -10.673 2.033 -8.443 1.00 81.38 95 VAL A O 1
ATOM 773 N N . VAL A 1 96 ? -11.072 0.791 -10.267 1.00 84.81 96 VAL A N 1
ATOM 774 C CA . VAL A 1 96 ? -12.470 1.228 -10.445 1.00 84.81 96 VAL A CA 1
ATOM 775 C C . VAL A 1 96 ? -13.438 0.548 -9.458 1.00 84.81 96 VAL A C 1
ATOM 777 O O . VAL A 1 96 ? -14.556 1.029 -9.276 1.00 84.81 96 VAL A O 1
ATOM 780 N N . ARG A 1 97 ? -13.027 -0.548 -8.811 1.00 75.31 97 ARG A N 1
ATOM 781 C CA . ARG A 1 97 ? -13.853 -1.333 -7.880 1.00 75.31 97 ARG A CA 1
ATOM 782 C C . ARG A 1 97 ? -13.877 -0.748 -6.459 1.00 75.31 97 ARG A C 1
ATOM 784 O O . ARG A 1 97 ? -14.925 -0.867 -5.790 1.00 75.31 97 ARG A O 1
#

Foldseek 3Di:
DDPLVVLLVVLLVLQVVLLVLCLDPDPVSVVVSVVSLVVNVVSLVVSVVCCVVVVVDDPVSVVSSVVSVLSNVLSVVVSCVSVVNDPPVVSVVSNVD

pLDDT: mean 80.4, std 6.95, range [52.28, 90.06]